Protein AF-A0A258ANL4-F1 (afdb_monomer)

Sequence (153 aa):
MKSSHIAWLRDRTHRTKEWLQSKLDEGFDLHHIDGNPENNDPSNIVLLEIYDHQMLHGVEMSQSSCEAVIASRASAALRRGLSEDRRMLGRRSYELRSHGHKWEDVAAMLRQEFPDRKTNASVAYSSAWAYAEDEGVSTEVLFPSKKALRIIR

Radius of gyration: 18.4 Å; Cα contacts (8 Å, |Δi|>4): 155; chains: 1; bounding box: 49×37×39 Å

pLDDT: mean 73.3, std 17.68, range [28.48, 94.25]

Structure (mmCIF, N/CA/C/O backbone):
data_AF-A0A258ANL4-F1
#
_entry.id   AF-A0A258ANL4-F1
#
loop_
_atom_site.group_PDB
_atom_site.id
_atom_site.type_symbol
_atom_site.label_atom_id
_atom_site.label_alt_id
_atom_site.label_comp_id
_atom_site.label_asym_id
_atom_site.label_entity_id
_atom_site.label_seq_id
_atom_site.pdbx_PDB_ins_code
_atom_site.Cartn_x
_atom_site.Cartn_y
_atom_site.Cartn_z
_atom_site.occupancy
_atom_site.B_iso_or_equiv
_atom_site.auth_seq_id
_atom_site.auth_comp_id
_atom_site.auth_asym_id
_atom_site.auth_atom_id
_atom_site.pdbx_PDB_model_num
ATOM 1 N N . MET A 1 1 ? -16.062 19.304 -6.998 1.00 74.38 1 MET A N 1
ATOM 2 C CA . MET A 1 1 ? -16.618 18.115 -6.311 1.00 74.38 1 MET A CA 1
ATOM 3 C C . MET A 1 1 ? -17.285 17.246 -7.367 1.00 74.38 1 MET A C 1
ATOM 5 O O . MET A 1 1 ? -18.033 17.811 -8.155 1.00 74.38 1 MET A O 1
ATOM 9 N N . LYS A 1 2 ? -16.951 15.951 -7.464 1.00 85.69 2 LYS A N 1
ATOM 10 C CA . LYS A 1 2 ? -17.408 15.069 -8.560 1.00 85.69 2 LYS A CA 1
ATOM 11 C C . LYS A 1 2 ? -18.821 14.515 -8.294 1.00 85.69 2 LYS A C 1
ATOM 13 O O . LYS A 1 2 ? -19.265 14.513 -7.146 1.00 85.69 2 LYS A O 1
ATOM 18 N N . SER A 1 3 ? -19.503 14.019 -9.329 1.00 88.00 3 SER A N 1
ATOM 19 C CA . SER A 1 3 ? -20.820 13.359 -9.221 1.00 88.00 3 SER A CA 1
ATOM 20 C C . SER A 1 3 ? -20.796 12.158 -8.267 1.00 88.00 3 SER A C 1
ATOM 22 O O . SER A 1 3 ? -21.662 12.047 -7.400 1.00 88.00 3 SER A O 1
ATOM 24 N N . SER A 1 4 ? -19.743 11.341 -8.328 1.00 85.25 4 SER A N 1
ATOM 25 C CA . SER A 1 4 ? -19.524 10.200 -7.430 1.00 85.25 4 SER A CA 1
ATOM 26 C C . SER A 1 4 ? -19.382 10.595 -5.956 1.00 85.25 4 SER A C 1
ATOM 28 O O . SER A 1 4 ? -19.823 9.866 -5.072 1.00 85.25 4 SER A O 1
ATOM 30 N N . HIS A 1 5 ? -18.846 11.785 -5.664 1.00 91.50 5 HIS A N 1
ATOM 31 C CA . HIS A 1 5 ? -18.721 12.285 -4.290 1.00 91.50 5 HIS A CA 1
ATOM 32 C C . HIS A 1 5 ? -20.100 12.619 -3.710 1.00 91.50 5 HIS A C 1
ATOM 34 O O . HIS A 1 5 ? -20.380 12.334 -2.548 1.00 91.50 5 HIS A O 1
ATOM 40 N N . ILE A 1 6 ? -20.972 13.215 -4.532 1.00 90.81 6 ILE A N 1
ATOM 41 C CA . ILE A 1 6 ? -22.354 13.536 -4.154 1.00 90.81 6 ILE A CA 1
ATOM 42 C C . ILE A 1 6 ? -23.136 12.240 -3.917 1.00 90.81 6 ILE A C 1
ATOM 44 O O . ILE A 1 6 ? -23.831 12.119 -2.910 1.00 90.81 6 ILE A O 1
ATOM 48 N N . ALA A 1 7 ? -22.987 11.262 -4.814 1.00 90.62 7 ALA A N 1
ATOM 49 C CA . ALA A 1 7 ? -23.621 9.956 -4.695 1.00 90.62 7 ALA A CA 1
ATOM 50 C C . ALA A 1 7 ? -23.193 9.216 -3.419 1.00 90.62 7 ALA A C 1
ATOM 52 O O . ALA A 1 7 ? -24.044 8.791 -2.641 1.00 90.62 7 ALA A O 1
ATOM 53 N N . TRP A 1 8 ? -21.889 9.147 -3.143 1.00 90.31 8 TRP A N 1
ATOM 54 C CA . TRP A 1 8 ? -21.358 8.476 -1.956 1.00 90.31 8 TRP A CA 1
ATOM 55 C C . TRP A 1 8 ? -21.867 9.078 -0.635 1.00 90.31 8 TRP A C 1
ATOM 57 O O . TRP A 1 8 ? -22.145 8.340 0.315 1.00 90.31 8 TRP A O 1
ATOM 67 N N . LEU A 1 9 ? -22.024 10.408 -0.583 1.00 92.19 9 LEU A N 1
ATOM 68 C CA . LEU A 1 9 ? -22.548 11.131 0.583 1.00 92.19 9 LEU A CA 1
ATOM 69 C C . LEU A 1 9 ? -24.060 10.953 0.782 1.00 92.19 9 LEU A C 1
ATOM 71 O O . LEU A 1 9 ? -24.534 11.078 1.910 1.00 92.19 9 LEU A O 1
ATOM 75 N N . ARG A 1 10 ? -24.821 10.643 -0.277 1.00 88.69 10 ARG A N 1
ATOM 76 C CA . ARG A 1 10 ? -26.293 10.582 -0.235 1.00 88.69 10 ARG A CA 1
ATOM 77 C C . ARG A 1 10 ? -26.825 9.571 0.782 1.00 88.69 10 ARG A C 1
ATOM 79 O O . ARG A 1 10 ? -27.862 9.816 1.385 1.00 88.69 10 ARG A O 1
ATOM 86 N N . ASP A 1 11 ? -26.100 8.474 0.980 1.00 82.94 11 ASP A N 1
ATOM 87 C CA . ASP A 1 11 ? -26.465 7.396 1.910 1.00 82.94 11 ASP A CA 1
ATOM 88 C C . ASP A 1 11 ? -25.658 7.438 3.226 1.00 82.94 11 ASP A C 1
ATOM 90 O O . ASP A 1 11 ? -25.710 6.538 4.060 1.00 82.94 11 ASP A O 1
ATOM 94 N N . ARG A 1 12 ? -24.868 8.502 3.434 1.00 81.38 12 ARG A N 1
ATOM 95 C CA . ARG A 1 12 ? -23.963 8.659 4.584 1.00 81.38 12 ARG A CA 1
ATOM 96 C C . ARG A 1 12 ? -24.205 9.996 5.272 1.00 81.38 12 ARG A C 1
ATOM 98 O O . ARG A 1 12 ? -23.309 10.824 5.383 1.00 81.38 12 ARG A O 1
ATOM 105 N N . THR A 1 13 ? -25.416 10.168 5.797 1.00 83.62 13 THR A N 1
ATOM 106 C CA . THR A 1 13 ? -25.907 11.410 6.432 1.00 83.62 13 THR A CA 1
ATOM 107 C C . THR A 1 13 ? -25.062 11.911 7.611 1.00 83.62 13 THR A C 1
ATOM 109 O O . THR A 1 13 ? -25.119 13.089 7.948 1.00 83.62 13 THR A O 1
ATOM 112 N N . HIS A 1 14 ? -24.245 11.047 8.221 1.00 84.25 14 HIS A N 1
ATOM 113 C CA . HIS A 1 14 ? -23.312 11.395 9.299 1.00 84.25 14 HIS A CA 1
ATOM 114 C C . HIS A 1 14 ? -21.946 11.911 8.803 1.00 84.25 14 HIS A C 1
ATOM 116 O O . HIS A 1 14 ? -21.082 12.241 9.615 1.00 84.25 14 HIS A O 1
ATOM 122 N N . ARG A 1 15 ? -21.707 11.943 7.488 1.00 88.69 15 ARG A N 1
ATOM 123 C CA . ARG A 1 15 ? -20.482 12.464 6.871 1.00 88.69 15 ARG A CA 1
ATOM 124 C C . ARG A 1 15 ? -20.824 13.727 6.092 1.00 88.69 15 ARG A C 1
ATOM 126 O O . ARG A 1 15 ? -21.749 13.730 5.287 1.00 88.69 15 ARG A O 1
ATOM 133 N N . THR A 1 16 ? -20.071 14.798 6.323 1.00 92.62 16 THR A N 1
ATOM 134 C CA . THR A 1 16 ? -20.244 16.052 5.581 1.00 92.62 16 THR A CA 1
ATOM 135 C C . THR A 1 16 ? -19.318 16.109 4.371 1.00 92.62 16 THR A C 1
ATOM 137 O O . THR A 1 16 ? -18.395 15.303 4.212 1.00 92.62 16 THR A O 1
ATOM 140 N N . LYS A 1 17 ? -19.546 17.105 3.517 1.00 92.19 17 LYS A N 1
ATOM 141 C CA . LYS A 1 17 ? -18.656 17.426 2.403 1.00 92.19 17 LYS A CA 1
ATOM 142 C C . LYS A 1 17 ? -17.241 17.755 2.885 1.00 92.19 17 LYS A C 1
ATOM 144 O O . LYS A 1 17 ? -16.277 17.306 2.276 1.00 92.19 17 LYS A O 1
ATOM 149 N N . GLU A 1 18 ? -17.125 18.510 3.972 1.00 92.75 18 GLU A N 1
ATOM 150 C CA . GLU A 1 18 ? -15.853 18.916 4.574 1.00 92.75 18 GLU A CA 1
ATOM 151 C C . GLU A 1 18 ? -15.097 17.695 5.103 1.00 92.75 18 GLU A C 1
ATOM 153 O O . GLU A 1 18 ? -13.892 17.579 4.896 1.00 92.75 18 GLU A O 1
ATOM 158 N N . TRP A 1 19 ? -15.812 16.740 5.708 1.00 92.50 19 TRP A N 1
ATOM 159 C CA . TRP A 1 19 ? -15.225 15.472 6.134 1.00 92.50 19 TRP A CA 1
ATOM 160 C C . TRP A 1 19 ? -14.688 14.662 4.950 1.00 92.50 19 TRP A C 1
ATOM 162 O O . TRP A 1 19 ? -13.572 14.152 5.007 1.00 92.50 19 TRP A O 1
ATOM 172 N N . LEU A 1 20 ? -15.464 14.545 3.866 1.00 88.38 20 LEU A N 1
ATOM 173 C CA . LEU A 1 20 ? -15.011 13.814 2.682 1.00 88.38 20 LEU A CA 1
ATOM 174 C C . LEU A 1 20 ? -13.792 14.500 2.062 1.00 88.38 20 LEU A C 1
ATOM 176 O O . LEU A 1 20 ? -12.839 13.817 1.710 1.00 88.38 20 LEU A O 1
ATOM 180 N N . GLN A 1 21 ? -13.795 15.833 1.980 1.00 88.00 21 GLN A N 1
ATOM 181 C CA . GLN A 1 21 ? -12.644 16.587 1.492 1.00 88.00 21 GLN A CA 1
ATOM 182 C C . GLN A 1 21 ? -11.397 16.323 2.345 1.00 88.00 21 GLN A C 1
ATOM 184 O O . GLN A 1 21 ? -10.350 16.047 1.774 1.00 88.00 21 GLN A O 1
ATOM 189 N N . SER A 1 22 ? -11.518 16.285 3.679 1.00 82.56 22 SER A N 1
ATOM 190 C CA . SER A 1 22 ? -10.378 15.954 4.547 1.00 82.56 22 SER A CA 1
ATOM 191 C C . SER A 1 22 ? -9.818 14.561 4.254 1.00 82.56 22 SER A C 1
ATOM 193 O O . SER A 1 22 ? -8.609 14.377 4.277 1.00 82.56 22 SER A O 1
ATOM 195 N N . LYS A 1 23 ? -10.670 13.575 3.940 1.00 85.00 23 LYS A N 1
ATOM 196 C CA . LYS A 1 23 ? -10.204 12.233 3.561 1.00 85.00 23 LYS A CA 1
ATOM 197 C C . LYS A 1 23 ? -9.508 12.204 2.216 1.00 85.00 23 LYS A C 1
ATOM 199 O O . LYS A 1 23 ? -8.488 11.538 2.091 1.00 85.00 23 LYS A O 1
ATOM 204 N N . LEU A 1 24 ? -10.008 12.952 1.241 1.00 79.38 24 LEU A N 1
ATOM 205 C CA . LEU A 1 24 ? -9.317 13.095 -0.037 1.00 79.38 24 LEU A CA 1
ATOM 206 C C . LEU A 1 24 ? -7.935 13.747 0.151 1.00 79.38 24 LEU A C 1
ATOM 208 O O . LEU A 1 24 ? -6.957 13.277 -0.423 1.00 79.38 24 LEU A O 1
ATOM 212 N N . ASP A 1 25 ? -7.837 14.760 1.016 1.00 77.19 25 ASP A N 1
ATOM 213 C CA . ASP A 1 25 ? -6.572 15.433 1.345 1.00 77.19 25 ASP A CA 1
ATOM 214 C C . ASP A 1 25 ? -5.607 14.517 2.132 1.00 77.19 25 ASP A C 1
ATOM 216 O O . ASP A 1 25 ? -4.391 14.613 1.978 1.00 77.19 25 ASP A O 1
ATOM 220 N N . GLU A 1 26 ? -6.138 13.582 2.931 1.00 69.38 26 GLU A N 1
ATOM 221 C CA . GLU A 1 26 ? -5.389 12.504 3.601 1.00 69.38 26 GLU A CA 1
ATOM 222 C C . GLU A 1 26 ? -4.939 11.384 2.638 1.00 69.38 26 GLU A C 1
ATOM 224 O O . GLU A 1 26 ? -4.300 10.425 3.070 1.00 69.38 26 GLU A O 1
ATOM 229 N N . GLY A 1 27 ? -5.248 11.492 1.341 1.00 71.00 27 GLY A N 1
ATOM 230 C CA . GLY A 1 27 ? -4.837 10.525 0.327 1.00 71.00 27 GLY A CA 1
ATOM 231 C C . GLY A 1 27 ? -5.820 9.378 0.120 1.00 71.00 27 GLY A C 1
ATOM 232 O O . GLY A 1 27 ? -5.402 8.311 -0.314 1.00 71.00 27 GLY A O 1
ATOM 233 N N . PHE A 1 28 ? -7.108 9.567 0.410 1.00 80.25 28 PHE A N 1
ATOM 234 C CA . PHE A 1 28 ? -8.168 8.647 -0.009 1.00 80.25 28 PHE A CA 1
ATOM 235 C C . PHE A 1 28 ? -8.757 9.060 -1.364 1.00 80.25 28 PHE A C 1
ATOM 237 O O . PHE A 1 28 ? -8.663 10.212 -1.777 1.00 80.25 28 PHE A O 1
ATOM 244 N N . ASP A 1 29 ? -9.404 8.127 -2.053 1.00 83.00 29 ASP A N 1
ATOM 245 C CA . ASP A 1 29 ? -10.175 8.381 -3.266 1.00 83.00 29 ASP A CA 1
ATOM 246 C C . ASP A 1 29 ? -11.423 7.485 -3.309 1.00 83.00 29 ASP A C 1
ATOM 248 O O . ASP A 1 29 ? -11.533 6.492 -2.582 1.00 83.00 29 ASP A O 1
ATOM 252 N N . LEU A 1 30 ? -12.400 7.870 -4.128 1.00 85.81 30 LEU A N 1
ATOM 253 C CA . LEU A 1 30 ? -13.633 7.110 -4.313 1.00 85.81 30 LEU A CA 1
ATOM 254 C C . LEU A 1 30 ? -13.526 6.207 -5.539 1.00 85.81 30 LEU A C 1
ATOM 256 O O . LEU A 1 30 ? -13.261 6.685 -6.639 1.00 85.81 30 LEU A O 1
ATOM 260 N N . HIS A 1 31 ? -13.814 4.926 -5.336 1.00 82.69 31 HIS A N 1
ATOM 261 C CA . HIS A 1 31 ? -13.754 3.886 -6.350 1.00 82.69 31 HIS A CA 1
ATOM 262 C C . HIS A 1 31 ? -15.142 3.329 -6.655 1.00 82.69 31 HIS A C 1
ATOM 264 O O . HIS A 1 31 ? -15.893 2.997 -5.733 1.00 82.69 31 HIS A O 1
ATOM 270 N N . HIS A 1 32 ? -15.454 3.179 -7.940 1.00 84.44 32 HIS A N 1
ATOM 271 C CA . HIS A 1 32 ? -16.623 2.442 -8.414 1.00 84.44 32 HIS A CA 1
ATOM 272 C C . HIS A 1 32 ? -16.291 0.953 -8.491 1.00 84.44 32 HIS A C 1
ATOM 274 O O . HIS A 1 32 ? -15.431 0.565 -9.277 1.00 84.44 32 HIS A O 1
ATOM 280 N N . ILE A 1 33 ? -16.969 0.129 -7.688 1.00 77.12 33 ILE A N 1
ATOM 281 C CA . ILE A 1 33 ? -16.681 -1.310 -7.545 1.00 77.12 33 ILE A CA 1
ATOM 282 C C . ILE A 1 33 ? -16.814 -2.043 -8.887 1.00 77.12 33 ILE A C 1
ATOM 284 O O . ILE A 1 33 ? -16.033 -2.944 -9.183 1.00 77.12 33 ILE A O 1
ATOM 288 N N . ASP A 1 34 ? -17.799 -1.666 -9.701 1.00 77.12 34 ASP A N 1
ATOM 289 C CA . ASP A 1 34 ? -18.047 -2.246 -11.025 1.00 77.12 3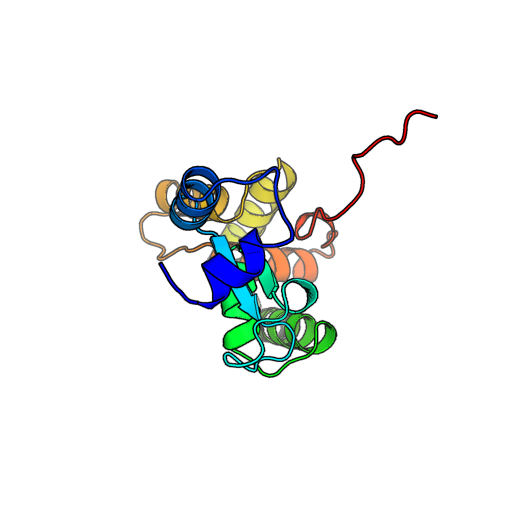4 ASP A CA 1
ATOM 290 C C . ASP A 1 34 ? -17.162 -1.666 -12.143 1.00 77.12 34 ASP A C 1
ATOM 292 O O . ASP A 1 34 ? -17.292 -2.066 -13.300 1.00 77.12 34 ASP A O 1
ATO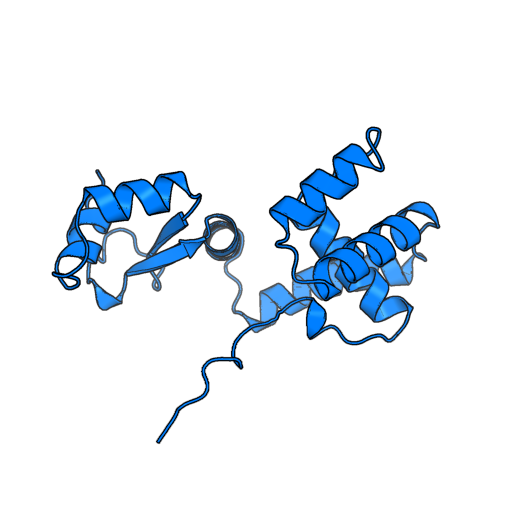M 296 N N . GLY A 1 35 ? -16.288 -0.707 -11.823 1.00 75.75 35 GLY A N 1
ATOM 297 C CA . GLY A 1 35 ? -15.447 -0.008 -12.792 1.00 75.75 35 GLY A CA 1
ATOM 298 C C . GLY A 1 35 ? -16.205 0.920 -13.748 1.00 75.75 35 GLY A C 1
ATOM 299 O O . GLY A 1 35 ? -15.576 1.524 -14.617 1.00 75.75 35 GLY A O 1
ATOM 300 N N . ASN A 1 36 ? -17.527 1.072 -13.603 1.00 80.31 36 ASN A N 1
ATOM 301 C CA . ASN A 1 36 ? -18.342 1.940 -14.441 1.00 80.31 36 ASN A CA 1
ATOM 302 C C . ASN A 1 36 ? -18.539 3.312 -13.764 1.00 80.31 36 ASN A C 1
ATOM 304 O O . ASN A 1 36 ? -19.352 3.432 -12.842 1.00 80.31 36 ASN A O 1
ATOM 308 N N . PRO A 1 37 ? -17.875 4.382 -14.241 1.00 81.12 37 PRO A N 1
ATOM 309 C CA . PRO A 1 37 ? -17.956 5.702 -13.613 1.00 81.12 37 PRO A CA 1
ATOM 310 C C . PRO A 1 37 ? -19.355 6.341 -13.691 1.00 81.12 37 PRO A C 1
ATOM 312 O O . PRO A 1 37 ? -19.658 7.260 -12.924 1.00 81.12 37 PRO A O 1
ATOM 315 N N . GLU A 1 38 ? -20.225 5.853 -14.581 1.00 87.69 38 GLU A N 1
ATOM 316 C CA . GLU A 1 38 ? -21.603 6.334 -14.720 1.00 87.69 38 GLU A CA 1
ATOM 317 C C . GLU A 1 38 ? -22.553 5.707 -13.681 1.00 87.69 38 GLU A C 1
ATOM 319 O O . GLU A 1 38 ? -23.590 6.297 -13.354 1.00 87.69 38 GLU A O 1
ATOM 324 N N . ASN A 1 39 ? -22.203 4.547 -13.103 1.00 87.38 39 ASN A N 1
ATOM 325 C CA . ASN A 1 39 ? -23.027 3.867 -12.103 1.00 87.38 39 ASN A CA 1
ATOM 326 C C . ASN A 1 39 ? -22.849 4.483 -10.705 1.00 87.38 39 ASN A C 1
ATOM 328 O O . ASN A 1 39 ? -22.073 4.017 -9.872 1.00 87.38 39 ASN A O 1
ATOM 332 N N . ASN A 1 40 ? -23.616 5.538 -10.440 1.00 91.94 40 ASN A N 1
ATOM 333 C CA . ASN A 1 40 ? -23.553 6.320 -9.206 1.00 91.94 40 ASN A CA 1
ATOM 334 C C . ASN A 1 40 ? -24.451 5.793 -8.068 1.00 91.94 40 ASN A C 1
ATOM 336 O O . ASN A 1 40 ? -24.942 6.578 -7.253 1.00 91.94 40 ASN A O 1
ATOM 340 N N . ASP A 1 41 ? -24.688 4.484 -7.992 1.00 87.06 41 ASP A N 1
ATOM 341 C CA . ASP A 1 41 ? -25.312 3.897 -6.806 1.00 87.06 41 ASP A CA 1
ATOM 342 C C . ASP A 1 41 ? -24.370 4.054 -5.585 1.00 87.06 41 ASP A C 1
ATOM 344 O O . ASP A 1 41 ? -23.205 3.662 -5.666 1.00 87.06 41 ASP A O 1
ATOM 348 N N . PRO A 1 42 ? -24.816 4.612 -4.439 1.00 85.38 42 PRO A N 1
ATOM 349 C CA . PRO A 1 42 ? -23.959 4.805 -3.263 1.00 85.38 42 PRO A CA 1
ATOM 350 C C . PRO A 1 42 ? -23.336 3.516 -2.702 1.00 85.38 42 PRO A C 1
ATOM 352 O O . PRO A 1 42 ? -22.314 3.593 -2.010 1.00 85.38 42 PRO A O 1
ATOM 355 N N . SER A 1 43 ? -23.952 2.359 -2.969 1.00 79.88 43 SER A N 1
ATOM 356 C CA . SER A 1 43 ? -23.445 1.029 -2.610 1.00 79.88 43 SER A CA 1
ATOM 357 C C . SER A 1 43 ? -22.378 0.512 -3.584 1.00 79.88 43 SER A C 1
ATOM 359 O O . SER A 1 43 ? -21.542 -0.297 -3.189 1.00 79.88 43 SER A O 1
ATOM 361 N N . ASN A 1 44 ? -22.350 1.035 -4.815 1.00 80.62 44 ASN A N 1
ATOM 362 C CA . ASN A 1 44 ? -21.332 0.761 -5.831 1.00 80.62 44 ASN A CA 1
ATOM 363 C C . ASN A 1 44 ? -20.079 1.642 -5.667 1.00 80.62 44 ASN A C 1
ATOM 365 O O . ASN A 1 44 ? -19.130 1.511 -6.431 1.00 80.62 44 ASN A O 1
ATOM 369 N N . ILE A 1 45 ? -20.055 2.549 -4.684 1.00 88.00 45 ILE A N 1
ATOM 370 C CA . ILE A 1 45 ? -18.941 3.476 -4.468 1.00 88.00 45 ILE A CA 1
ATOM 371 C C . ILE A 1 45 ? -18.332 3.250 -3.083 1.00 88.00 45 ILE A C 1
ATOM 373 O O . ILE A 1 45 ? -19.011 3.331 -2.053 1.00 88.00 45 ILE A O 1
ATOM 377 N N . VAL A 1 46 ? -17.020 3.036 -3.042 1.00 84.25 46 VAL A N 1
ATOM 378 C CA . VAL A 1 46 ? -16.250 2.841 -1.807 1.00 84.25 46 VAL A CA 1
ATOM 379 C C . VAL A 1 46 ? -15.144 3.878 -1.683 1.00 84.25 46 VAL A C 1
ATOM 381 O O . VAL A 1 46 ? -14.561 4.297 -2.674 1.00 84.25 46 VAL A O 1
ATOM 384 N N . LEU A 1 47 ? -14.871 4.304 -0.450 1.00 83.31 47 LEU A N 1
ATOM 385 C CA . LEU A 1 47 ? -13.734 5.165 -0.140 1.00 83.31 47 LEU A CA 1
ATOM 386 C C . LEU A 1 47 ? -12.543 4.272 0.194 1.00 83.31 47 LEU A C 1
ATOM 388 O O . LEU A 1 47 ? -12.642 3.445 1.101 1.00 83.31 47 LEU A O 1
ATOM 392 N N . LEU A 1 48 ? -11.447 4.447 -0.528 1.00 78.31 48 LEU A N 1
ATOM 393 C CA . LEU A 1 48 ? -10.225 3.661 -0.397 1.00 78.31 48 LEU A CA 1
ATOM 394 C C . LEU A 1 48 ? -9.027 4.590 -0.286 1.00 78.31 48 LEU A C 1
ATOM 396 O O . LEU A 1 48 ? -9.104 5.743 -0.696 1.00 78.31 48 LEU A O 1
ATOM 400 N N . GLU A 1 49 ? -7.916 4.107 0.255 1.00 76.06 49 GLU A N 1
ATOM 401 C CA . GLU A 1 49 ? -6.658 4.842 0.140 1.00 76.06 49 GLU A CA 1
ATOM 402 C C . GLU A 1 49 ? -6.254 4.905 -1.341 1.00 76.06 49 GLU A C 1
ATOM 404 O O . GLU A 1 49 ? -6.508 3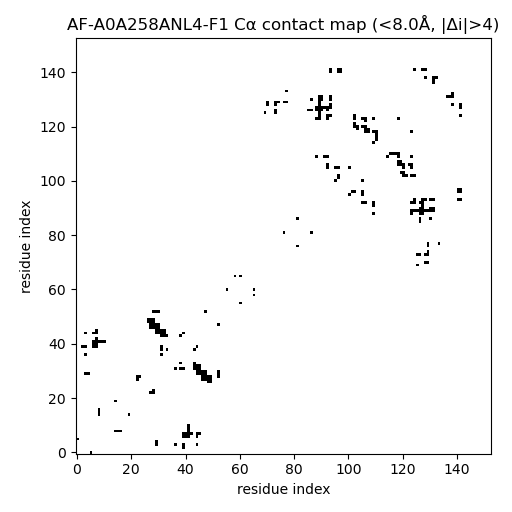.975 -2.105 1.00 76.06 49 GLU A O 1
ATOM 409 N N . ILE A 1 50 ? -5.634 6.001 -1.784 1.00 65.62 50 ILE A N 1
ATOM 410 C CA . ILE A 1 50 ? -5.272 6.217 -3.193 1.00 65.62 50 ILE A CA 1
ATOM 411 C C . ILE A 1 50 ? -4.345 5.112 -3.711 1.00 65.62 50 ILE A C 1
ATOM 413 O O . ILE A 1 50 ? -4.356 4.797 -4.898 1.00 65.62 50 ILE A O 1
ATOM 417 N N . TYR A 1 51 ? -3.577 4.493 -2.814 1.00 58.69 51 TYR A N 1
ATOM 418 C CA . TYR A 1 51 ? -2.757 3.329 -3.110 1.00 58.69 51 TYR A CA 1
ATOM 419 C C . TYR A 1 51 ? -3.615 2.103 -3.451 1.00 58.69 51 TYR A C 1
ATOM 421 O O . TYR A 1 51 ? -3.447 1.528 -4.525 1.00 58.69 51 TYR A O 1
ATOM 429 N N . ASP A 1 52 ? -4.594 1.764 -2.607 1.00 60.16 52 ASP A N 1
ATOM 430 C CA . ASP A 1 52 ? -5.561 0.691 -2.871 1.00 60.16 52 ASP A CA 1
ATOM 431 C C . ASP A 1 52 ? -6.388 0.989 -4.133 1.00 60.16 52 ASP A C 1
ATOM 433 O O . ASP A 1 52 ? -6.636 0.109 -4.957 1.00 60.16 52 ASP A O 1
ATOM 437 N N . HIS A 1 53 ? -6.750 2.257 -4.339 1.00 66.19 53 HIS A N 1
ATOM 438 C CA . HIS A 1 53 ? -7.466 2.727 -5.521 1.00 66.19 53 HIS A CA 1
ATOM 439 C C . HIS A 1 53 ? -6.654 2.540 -6.814 1.00 66.19 53 HIS A C 1
ATOM 441 O O . HIS A 1 53 ? -7.172 2.059 -7.823 1.00 66.19 53 HIS A O 1
ATOM 447 N N . GLN A 1 54 ? -5.361 2.875 -6.793 1.00 58.09 54 GLN A N 1
ATOM 448 C CA . GLN A 1 54 ? -4.456 2.670 -7.926 1.00 58.09 54 GLN A CA 1
ATOM 449 C C . GLN A 1 54 ? -4.153 1.189 -8.170 1.00 58.09 54 GLN A C 1
ATOM 451 O O . GLN A 1 54 ? -3.973 0.794 -9.322 1.00 58.09 54 GLN A O 1
ATOM 456 N N . MET A 1 55 ? -4.145 0.356 -7.125 1.00 53.00 55 MET A N 1
ATOM 457 C CA . MET A 1 55 ? -4.061 -1.099 -7.279 1.00 53.00 55 MET A CA 1
ATOM 458 C C . MET A 1 55 ? -5.290 -1.677 -7.994 1.00 53.00 55 MET A C 1
ATOM 460 O O . MET A 1 55 ? -5.135 -2.625 -8.759 1.00 53.00 55 MET A O 1
ATOM 464 N N . LEU A 1 56 ? -6.473 -1.082 -7.810 1.00 52.62 56 LEU A N 1
ATOM 465 C CA . LEU A 1 56 ? -7.706 -1.489 -8.494 1.00 52.62 56 LEU A CA 1
ATOM 466 C C . LEU A 1 56 ? -7.792 -0.995 -9.948 1.00 52.62 56 LEU A C 1
ATOM 468 O O . LEU A 1 56 ? -8.324 -1.704 -10.795 1.00 52.62 56 LEU A O 1
ATOM 472 N N . HIS A 1 57 ? -7.253 0.189 -10.268 1.00 52.72 57 HIS A N 1
ATOM 473 C CA . HIS A 1 57 ? -7.281 0.734 -11.637 1.00 52.72 57 HIS A CA 1
ATOM 474 C C . HIS A 1 57 ? -6.077 0.353 -12.512 1.00 52.72 57 HIS A C 1
ATOM 476 O O . HIS A 1 57 ? -6.162 0.429 -13.736 1.00 52.72 57 HIS A O 1
ATOM 482 N N . GLY A 1 58 ? -4.950 -0.048 -11.920 1.00 43.19 58 GLY A N 1
ATOM 483 C CA . GLY A 1 58 ? -3.734 -0.405 -12.656 1.00 43.19 58 GLY A CA 1
ATOM 484 C C . GLY A 1 58 ? -3.739 -1.812 -13.255 1.00 43.19 58 GLY A C 1
ATOM 485 O O . GLY A 1 58 ? -2.855 -2.129 -14.052 1.00 43.19 58 GLY A O 1
ATOM 486 N N . VAL A 1 59 ? -4.693 -2.665 -12.871 1.00 40.53 59 VAL A N 1
ATOM 487 C CA . VAL A 1 59 ? -4.766 -4.050 -13.330 1.00 40.53 59 VAL A CA 1
ATOM 488 C C . VAL A 1 59 ? -6.220 -4.535 -13.271 1.00 40.53 59 VAL A C 1
ATOM 490 O O . VAL A 1 59 ? -6.798 -4.591 -12.191 1.00 40.53 59 VAL A O 1
ATOM 493 N N . GLU A 1 60 ? -6.802 -4.947 -14.401 1.00 41.94 60 GLU A N 1
ATOM 494 C CA . GLU A 1 60 ? -7.931 -5.894 -14.420 1.00 41.94 60 GLU A CA 1
ATOM 495 C C . GLU A 1 60 ? -7.460 -7.213 -13.783 1.00 41.94 60 GLU A C 1
ATOM 497 O O . GLU A 1 60 ? -7.108 -8.170 -14.467 1.00 41.94 60 GLU A O 1
ATOM 502 N N . MET A 1 61 ? -7.343 -7.274 -12.462 1.00 42.56 61 MET A N 1
ATOM 503 C CA . MET A 1 61 ? -6.904 -8.482 -11.778 1.00 42.56 61 MET A CA 1
ATOM 504 C C . MET A 1 61 ? -7.635 -8.616 -10.453 1.00 42.56 61 MET A C 1
ATOM 506 O O . MET A 1 61 ? -7.507 -7.793 -9.553 1.00 42.56 61 MET A O 1
ATOM 510 N N . SER A 1 62 ? -8.393 -9.707 -10.348 1.00 45.25 62 SER A N 1
ATOM 511 C CA . SER A 1 62 ? -8.990 -10.190 -9.103 1.00 45.25 62 SER A CA 1
ATOM 512 C C . SER A 1 62 ? -7.979 -10.206 -7.943 1.00 45.25 62 SER A C 1
ATOM 514 O O . SER A 1 62 ? -6.769 -10.290 -8.147 1.00 45.25 62 SER A O 1
ATOM 516 N N . GLN A 1 63 ? -8.463 -10.168 -6.703 1.00 41.12 63 GLN A N 1
ATOM 517 C CA . GLN A 1 63 ? -7.637 -10.121 -5.488 1.00 41.12 63 GLN A CA 1
ATOM 518 C C . GLN A 1 63 ? -6.512 -11.186 -5.453 1.00 41.12 63 GLN A C 1
ATOM 520 O O . GLN A 1 63 ? -5.377 -10.875 -5.098 1.00 41.12 63 GLN A O 1
ATOM 525 N N . SER A 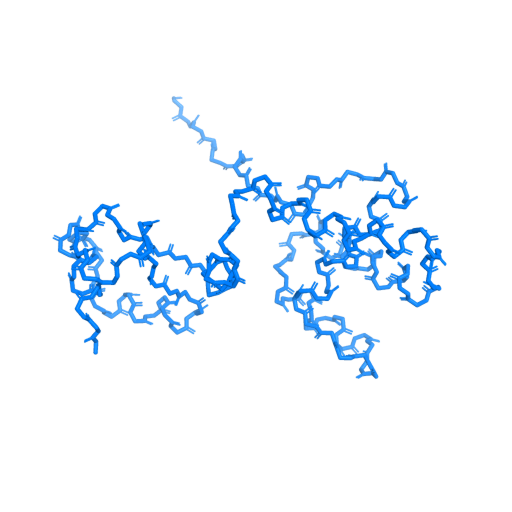1 64 ? -6.784 -12.406 -5.934 1.00 40.91 64 SER A N 1
ATOM 526 C CA . SER A 1 64 ? -5.808 -13.507 -6.054 1.00 40.91 64 SER A CA 1
ATOM 527 C C . SER A 1 64 ? -4.721 -13.269 -7.109 1.00 40.91 64 SER A C 1
ATOM 529 O O . SER A 1 64 ? -3.617 -13.803 -7.037 1.00 40.91 64 SER A O 1
ATOM 531 N N . SER A 1 65 ? -5.023 -12.449 -8.107 1.00 38.81 65 SER A N 1
ATOM 532 C CA . SER A 1 65 ? -4.155 -12.136 -9.233 1.00 38.81 65 SER A CA 1
ATOM 533 C C . SER A 1 65 ? -3.131 -11.047 -8.881 1.00 38.81 65 SER A C 1
ATOM 535 O O . SER A 1 65 ? -1.987 -11.115 -9.326 1.00 38.81 65 SER A O 1
ATOM 537 N N . CYS A 1 66 ? -3.486 -10.097 -8.010 1.00 40.38 66 CYS A N 1
ATOM 538 C CA . CYS A 1 66 ? -2.568 -9.059 -7.532 1.00 40.38 66 CYS A CA 1
ATOM 539 C C . CYS A 1 66 ? -1.498 -9.625 -6.578 1.00 40.38 66 CYS A C 1
ATOM 541 O O . CYS A 1 66 ? -0.304 -9.363 -6.758 1.00 40.38 66 CYS A O 1
ATOM 543 N N . GLU A 1 67 ? -1.910 -10.485 -5.635 1.00 43.66 67 GLU A N 1
ATOM 544 C CA . GLU A 1 67 ? -0.987 -11.279 -4.812 1.00 43.66 67 GLU A CA 1
ATOM 545 C C . GLU A 1 67 ? -0.056 -12.111 -5.694 1.00 43.66 67 GLU A C 1
ATOM 547 O O . GLU A 1 67 ? 1.156 -12.058 -5.513 1.00 43.66 67 GLU A O 1
ATOM 552 N N . ALA A 1 68 ? -0.585 -12.783 -6.723 1.00 45.03 68 ALA A N 1
ATOM 553 C CA . ALA A 1 68 ? 0.226 -13.562 -7.651 1.00 45.03 68 ALA A CA 1
ATOM 554 C C . ALA A 1 68 ? 1.229 -12.714 -8.455 1.00 45.03 68 ALA A C 1
ATOM 556 O O . ALA A 1 68 ? 2.333 -13.187 -8.707 1.00 45.03 68 ALA A O 1
ATOM 557 N N . VAL A 1 69 ? 0.917 -11.473 -8.850 1.00 47.81 69 VAL A N 1
ATOM 558 C CA . VAL A 1 69 ? 1.864 -10.604 -9.585 1.00 47.81 69 VAL A CA 1
ATOM 559 C C . VAL A 1 69 ? 2.955 -10.050 -8.674 1.00 47.81 69 VAL A C 1
ATOM 561 O O . VAL A 1 69 ? 4.127 -10.023 -9.062 1.00 47.81 69 VAL A O 1
ATOM 564 N N . ILE A 1 70 ? 2.596 -9.616 -7.467 1.00 50.59 70 ILE A N 1
ATOM 565 C CA . ILE A 1 70 ? 3.554 -9.119 -6.474 1.00 50.59 70 ILE A CA 1
ATOM 566 C C . ILE A 1 70 ? 4.449 -10.265 -5.998 1.00 50.59 70 ILE A C 1
ATOM 568 O O . ILE A 1 70 ? 5.673 -10.119 -6.029 1.00 50.59 70 ILE A O 1
ATOM 572 N N . ALA A 1 71 ? 3.861 -11.419 -5.671 1.00 49.50 71 ALA A N 1
ATOM 573 C CA . ALA A 1 71 ? 4.589 -12.644 -5.377 1.00 49.50 71 ALA A CA 1
ATOM 574 C C . ALA A 1 71 ? 5.451 -13.047 -6.576 1.00 49.50 71 ALA A C 1
ATOM 576 O O . ALA A 1 71 ? 6.634 -13.266 -6.406 1.00 49.50 71 ALA A O 1
ATOM 577 N N . SER A 1 72 ? 4.951 -13.012 -7.815 1.00 48.59 72 SER A N 1
ATOM 578 C CA . SER A 1 72 ? 5.747 -13.327 -9.014 1.00 48.59 72 SER A CA 1
ATOM 579 C C . SER A 1 72 ? 6.948 -12.387 -9.194 1.00 48.59 72 SER A C 1
ATOM 581 O O . SER A 1 72 ? 8.040 -12.846 -9.539 1.00 48.59 72 SER A O 1
ATOM 583 N N . ARG A 1 73 ? 6.805 -11.088 -8.891 1.00 49.38 73 ARG A N 1
ATOM 584 C CA . ARG A 1 7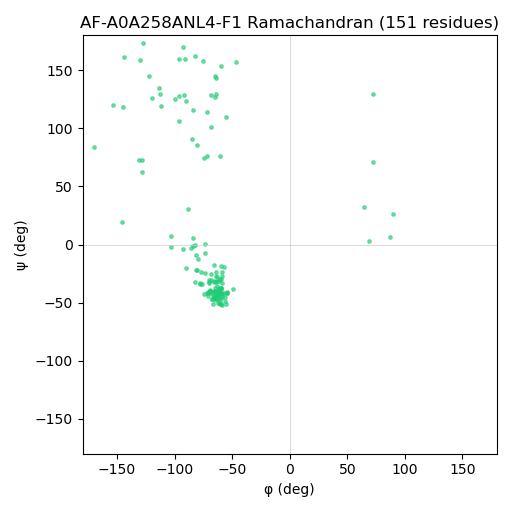3 ? 7.915 -10.116 -8.881 1.00 49.38 73 ARG A CA 1
ATOM 585 C C . ARG A 1 73 ? 8.911 -10.365 -7.744 1.00 49.38 73 ARG A C 1
ATOM 587 O O . ARG A 1 73 ? 10.116 -10.254 -7.978 1.00 49.38 73 ARG A O 1
ATOM 594 N N . ALA A 1 74 ? 8.438 -10.726 -6.554 1.00 51.25 74 ALA A N 1
ATOM 595 C CA . ALA A 1 74 ? 9.278 -11.113 -5.421 1.00 51.25 74 ALA A CA 1
ATOM 596 C C . ALA A 1 74 ? 10.010 -12.444 -5.689 1.00 51.25 74 ALA A C 1
ATOM 598 O O . ALA A 1 74 ? 11.231 -12.512 -5.582 1.00 51.25 74 ALA A O 1
ATOM 599 N N . SER A 1 75 ? 9.305 -13.463 -6.181 1.00 49.22 75 SER A N 1
ATOM 600 C CA . SER A 1 75 ? 9.830 -14.762 -6.609 1.00 49.22 75 SER A CA 1
ATOM 601 C C . SER A 1 75 ? 10.789 -14.647 -7.798 1.00 49.22 75 SER A C 1
ATOM 603 O O . SER A 1 75 ? 11.716 -15.441 -7.931 1.00 49.22 75 SER A O 1
ATOM 605 N N . ALA A 1 76 ? 10.606 -13.678 -8.701 1.00 49.66 76 ALA A N 1
ATOM 606 C CA . ALA A 1 76 ? 11.572 -13.388 -9.764 1.00 49.66 76 ALA A CA 1
ATOM 607 C C . ALA A 1 76 ? 12.865 -12.754 -9.222 1.00 49.66 76 ALA A C 1
ATOM 609 O O . ALA A 1 76 ? 13.938 -13.010 -9.768 1.00 49.66 76 ALA A O 1
ATOM 610 N N . ALA A 1 77 ? 12.780 -11.961 -8.148 1.00 49.34 77 ALA A N 1
ATOM 611 C CA . ALA A 1 77 ? 13.950 -11.445 -7.441 1.00 49.34 77 ALA A CA 1
ATOM 612 C C . ALA A 1 77 ? 14.683 -12.558 -6.667 1.00 49.34 77 ALA A C 1
ATOM 614 O O . ALA A 1 77 ? 15.902 -12.651 -6.758 1.00 49.34 77 ALA A O 1
ATOM 615 N N . LEU A 1 78 ? 13.940 -13.454 -6.012 1.00 50.62 78 LEU A N 1
ATOM 616 C CA . LEU A 1 78 ? 14.449 -14.666 -5.355 1.00 50.62 78 LEU A CA 1
ATOM 617 C C . LEU A 1 78 ? 15.168 -15.617 -6.318 1.00 50.62 78 LEU A C 1
ATOM 619 O O . LEU A 1 78 ? 16.283 -16.048 -6.045 1.00 50.62 78 LEU A O 1
ATOM 623 N N . ARG A 1 79 ? 14.586 -15.878 -7.498 1.00 50.06 79 ARG A N 1
ATOM 624 C CA . ARG A 1 79 ? 15.188 -16.733 -8.543 1.00 50.06 79 ARG A CA 1
ATOM 625 C C . ARG A 1 79 ? 16.542 -16.234 -9.059 1.00 50.06 79 ARG A C 1
ATOM 627 O O . ARG A 1 79 ? 17.270 -17.007 -9.673 1.00 50.06 79 ARG A O 1
ATOM 634 N N . ARG A 1 80 ? 16.874 -14.958 -8.844 1.00 54.94 80 ARG A N 1
ATOM 635 C CA . ARG A 1 80 ? 18.162 -14.351 -9.222 1.00 54.94 80 ARG A CA 1
ATOM 636 C C . ARG A 1 80 ? 19.111 -14.164 -8.032 1.00 54.94 80 ARG A C 1
ATOM 638 O O . ARG A 1 80 ? 20.229 -13.708 -8.246 1.00 54.94 80 ARG A O 1
ATOM 645 N N . GLY A 1 81 ? 18.677 -14.517 -6.820 1.00 50.88 81 GLY A N 1
ATOM 646 C CA . GLY A 1 81 ? 19.307 -14.100 -5.573 1.00 50.88 81 GLY A CA 1
ATOM 647 C C . GLY A 1 81 ? 19.034 -12.620 -5.294 1.00 50.88 81 GLY A C 1
ATOM 648 O O . GLY A 1 81 ? 19.224 -11.755 -6.153 1.00 50.88 81 GLY A O 1
ATOM 649 N N . LEU A 1 82 ? 18.573 -12.304 -4.084 1.00 62.47 82 LEU A N 1
ATOM 650 C CA . LEU A 1 82 ? 18.498 -10.914 -3.647 1.00 62.47 82 LEU A CA 1
ATOM 651 C C . LEU A 1 82 ? 19.927 -10.388 -3.470 1.00 62.47 82 LEU A C 1
ATOM 653 O O . LEU A 1 82 ? 20.734 -11.006 -2.778 1.00 62.47 82 LEU A O 1
ATOM 657 N N . SER A 1 83 ? 20.243 -9.240 -4.076 1.00 75.50 83 SER A N 1
ATOM 658 C CA . SER A 1 83 ? 21.476 -8.533 -3.728 1.00 75.50 83 SER A CA 1
ATOM 659 C C . SER A 1 83 ? 21.461 -8.179 -2.240 1.00 75.50 83 SER A C 1
ATOM 661 O O . SER A 1 83 ? 20.393 -7.996 -1.649 1.00 75.50 83 SER A O 1
ATOM 663 N N . GLU A 1 84 ? 22.640 -8.048 -1.637 1.00 77.56 84 GLU A N 1
ATOM 664 C CA . GLU A 1 84 ? 22.781 -7.704 -0.218 1.00 77.56 84 GLU A CA 1
ATOM 665 C C . GLU A 1 84 ? 22.029 -6.410 0.136 1.00 77.56 84 GLU A C 1
ATOM 667 O O . GLU A 1 84 ? 21.256 -6.373 1.092 1.00 77.56 84 GLU A O 1
ATOM 672 N N . ASP A 1 85 ? 22.110 -5.407 -0.740 1.00 77.12 85 ASP A N 1
ATOM 673 C CA . ASP A 1 85 ? 21.325 -4.170 -0.660 1.00 77.12 85 ASP A CA 1
ATOM 674 C C . ASP A 1 85 ? 19.812 -4.409 -0.571 1.00 77.12 85 ASP A C 1
ATOM 676 O O . ASP A 1 85 ? 19.088 -3.735 0.162 1.00 77.12 85 ASP A O 1
ATOM 680 N N . ARG A 1 86 ? 19.306 -5.366 -1.352 1.00 75.81 86 ARG A N 1
ATOM 681 C CA . ARG A 1 86 ? 17.875 -5.654 -1.431 1.00 75.81 86 ARG A CA 1
ATOM 682 C C . ARG A 1 86 ? 17.404 -6.463 -0.228 1.00 75.81 86 ARG A C 1
ATOM 684 O O . ARG A 1 86 ? 16.286 -6.242 0.231 1.00 75.81 86 ARG A O 1
ATOM 691 N N . ARG A 1 87 ? 18.260 -7.336 0.316 1.00 82.38 87 ARG A N 1
ATOM 692 C CA . ARG A 1 87 ? 18.021 -8.017 1.598 1.00 82.38 87 ARG A CA 1
ATOM 693 C C . ARG A 1 87 ? 17.978 -7.028 2.755 1.00 82.38 87 ARG A C 1
ATOM 695 O O . ARG A 1 87 ? 17.063 -7.105 3.566 1.00 82.38 87 ARG A O 1
ATOM 702 N N . MET A 1 88 ? 18.908 -6.074 2.798 1.00 88.12 88 MET A N 1
ATOM 703 C CA . MET A 1 88 ? 18.937 -5.013 3.809 1.00 88.12 88 MET A CA 1
ATOM 704 C C . MET A 1 88 ? 17.650 -4.179 3.775 1.00 88.12 88 MET A C 1
ATOM 706 O O . MET A 1 88 ? 16.975 -4.045 4.795 1.00 88.12 88 MET A O 1
ATOM 710 N N . LEU A 1 89 ? 17.267 -3.680 2.594 1.00 87.69 89 LEU A N 1
ATOM 711 C CA . LEU A 1 89 ? 16.028 -2.916 2.426 1.00 87.69 89 LEU A CA 1
ATOM 712 C C . LEU A 1 89 ? 14.793 -3.740 2.792 1.00 87.69 89 LEU A C 1
ATOM 714 O O . LEU A 1 89 ? 13.885 -3.222 3.441 1.00 87.69 89 LEU A O 1
ATOM 718 N N . GLY A 1 90 ? 14.750 -5.013 2.398 1.00 90.00 90 GLY A N 1
ATOM 719 C CA . GLY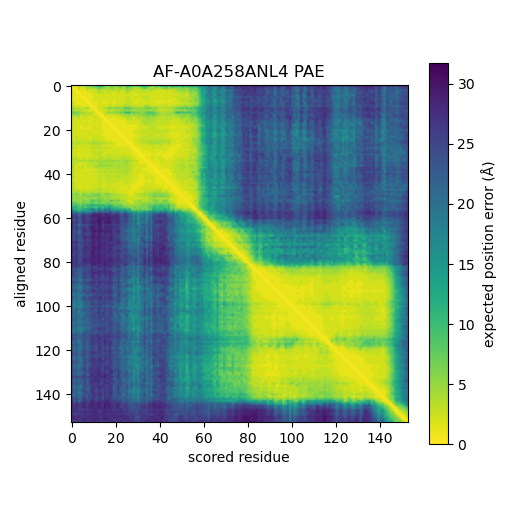 A 1 90 ? 13.637 -5.902 2.706 1.00 90.00 90 GLY A CA 1
ATOM 720 C C . GLY A 1 90 ? 13.495 -6.182 4.197 1.00 90.00 90 GLY A C 1
ATOM 721 O O . GLY A 1 90 ? 12.415 -5.975 4.747 1.00 90.00 90 GLY A O 1
ATOM 722 N N . ARG A 1 91 ? 14.599 -6.531 4.866 1.00 92.94 91 ARG A N 1
ATOM 723 C CA . ARG A 1 91 ? 14.657 -6.713 6.321 1.00 92.94 91 ARG A CA 1
ATOM 724 C C . ARG A 1 91 ? 14.176 -5.467 7.048 1.00 92.94 91 ARG A C 1
ATOM 726 O O . ARG A 1 91 ? 13.283 -5.546 7.884 1.00 92.94 91 ARG A O 1
ATOM 733 N N . ARG A 1 92 ? 14.721 -4.303 6.687 1.00 94.25 92 ARG A N 1
ATOM 734 C CA . ARG A 1 92 ? 14.389 -3.043 7.354 1.00 94.25 92 ARG A CA 1
ATOM 735 C C . ARG A 1 92 ? 12.929 -2.648 7.147 1.00 94.25 92 ARG A C 1
ATOM 737 O O . ARG A 1 92 ? 12.261 -2.223 8.084 1.00 94.25 92 ARG A O 1
ATOM 744 N N . SER A 1 93 ? 12.415 -2.841 5.933 1.00 91.31 93 SER A N 1
ATOM 745 C CA . SER A 1 93 ? 11.002 -2.612 5.618 1.00 91.31 93 SER A CA 1
ATOM 746 C C . SER A 1 93 ? 10.087 -3.532 6.431 1.00 91.31 93 SER A C 1
ATOM 748 O O . SER A 1 93 ? 9.075 -3.076 6.960 1.00 91.31 93 SER A O 1
ATOM 750 N N . TYR A 1 94 ? 10.458 -4.810 6.561 1.00 91.38 94 TYR A N 1
ATOM 751 C CA . TYR A 1 94 ? 9.732 -5.800 7.355 1.00 91.38 94 TYR A CA 1
ATOM 752 C C . TYR A 1 94 ? 9.721 -5.439 8.847 1.00 91.38 94 TYR A C 1
ATOM 754 O O . TYR A 1 94 ? 8.660 -5.435 9.465 1.00 91.38 94 TYR A O 1
ATOM 762 N N . GLU A 1 95 ? 10.873 -5.074 9.415 1.00 93.75 95 GLU A N 1
ATOM 763 C CA . GLU A 1 95 ? 10.989 -4.637 10.811 1.00 93.75 95 GLU A CA 1
ATOM 764 C C . GLU A 1 95 ? 10.131 -3.405 11.089 1.00 93.75 95 GLU A C 1
ATOM 766 O O . GLU A 1 95 ? 9.343 -3.386 12.030 1.00 93.75 95 GLU A O 1
ATOM 771 N N . LEU A 1 96 ? 10.240 -2.354 10.277 1.00 92.00 96 LEU A N 1
ATOM 772 C CA . LEU A 1 96 ? 9.441 -1.148 10.498 1.00 92.00 96 LEU A CA 1
ATOM 773 C C . LEU A 1 96 ? 7.943 -1.471 10.401 1.00 92.00 96 LEU A C 1
ATOM 775 O O . LEU A 1 96 ? 7.144 -1.010 11.221 1.00 92.00 96 LEU A O 1
ATOM 779 N N . ARG A 1 97 ? 7.559 -2.346 9.468 1.00 89.94 97 ARG A N 1
ATOM 780 C CA . ARG A 1 97 ? 6.175 -2.801 9.367 1.00 89.94 97 ARG A CA 1
ATOM 781 C C . ARG A 1 97 ? 5.728 -3.605 10.590 1.00 89.94 97 ARG A C 1
ATOM 783 O O . ARG A 1 97 ? 4.614 -3.384 11.062 1.00 89.94 97 ARG A O 1
ATOM 790 N N . SER A 1 98 ? 6.581 -4.466 11.149 1.00 86.81 98 SER A N 1
ATOM 791 C CA . SER A 1 98 ? 6.270 -5.249 12.355 1.00 86.81 98 SER A CA 1
ATOM 792 C C . SER A 1 98 ? 6.051 -4.393 13.598 1.00 86.81 98 SER A C 1
ATOM 794 O O . SER A 1 98 ? 5.340 -4.808 14.508 1.00 86.81 98 SER A O 1
ATOM 796 N N . HIS A 1 99 ? 6.605 -3.180 13.619 1.00 89.50 99 HIS A N 1
ATOM 797 C CA . HIS A 1 99 ? 6.353 -2.183 14.662 1.00 89.50 99 HIS A CA 1
ATOM 798 C C . HIS A 1 99 ? 5.079 -1.352 14.418 1.00 89.50 99 HIS A C 1
ATOM 800 O O . HIS A 1 99 ? 4.787 -0.429 15.174 1.00 89.50 99 HIS A O 1
ATOM 806 N N . GLY A 1 100 ? 4.295 -1.679 13.386 1.00 86.12 100 GLY A N 1
ATOM 807 C CA . GLY A 1 100 ? 3.007 -1.047 13.103 1.00 86.12 100 GLY A CA 1
ATOM 808 C C . GLY A 1 100 ? 3.084 0.217 12.246 1.00 86.12 100 GLY A C 1
ATOM 809 O O . GLY A 1 100 ? 2.051 0.850 12.030 1.00 86.12 100 GLY A O 1
ATOM 810 N N . HIS A 1 101 ? 4.258 0.575 11.716 1.00 85.69 101 HIS A N 1
ATOM 811 C CA . HIS A 1 101 ? 4.386 1.717 10.809 1.00 85.69 101 HIS A CA 1
ATOM 812 C C . HIS A 1 101 ? 3.600 1.490 9.514 1.00 85.69 101 HIS A C 1
ATOM 814 O O . HIS A 1 101 ? 3.524 0.364 9.004 1.00 85.69 101 HIS A O 1
ATOM 820 N N . LYS A 1 102 ? 3.002 2.561 8.981 1.00 84.44 102 LYS A N 1
ATOM 821 C CA . LYS A 1 102 ? 2.358 2.541 7.663 1.00 84.44 102 LYS A CA 1
ATOM 822 C C . LYS A 1 102 ? 3.412 2.558 6.560 1.00 84.44 102 LYS A C 1
ATOM 824 O O . LYS A 1 102 ? 4.537 2.995 6.789 1.00 84.44 102 LYS A O 1
ATOM 829 N N . TRP A 1 103 ? 3.074 2.100 5.357 1.00 81.75 103 TRP A N 1
ATOM 830 C CA . TRP A 1 103 ? 4.055 1.977 4.273 1.00 81.75 103 TRP A CA 1
ATOM 831 C C . TRP A 1 103 ? 4.643 3.321 3.825 1.00 81.75 103 TRP A C 1
ATOM 833 O O . TRP A 1 103 ? 5.794 3.373 3.386 1.00 81.75 103 TRP A O 1
ATOM 843 N N . GLU A 1 104 ? 3.900 4.411 3.990 1.00 77.25 104 GLU A N 1
ATOM 844 C CA . GLU A 1 104 ? 4.356 5.780 3.754 1.00 77.25 104 GLU A CA 1
ATOM 845 C C . GLU A 1 104 ? 5.447 6.174 4.753 1.00 77.25 104 GLU A C 1
ATOM 847 O O . GLU A 1 104 ? 6.496 6.682 4.345 1.00 77.25 104 GLU A O 1
ATOM 852 N N . ASP A 1 105 ? 5.225 5.879 6.038 1.00 84.31 105 ASP A N 1
ATOM 853 C CA . ASP A 1 105 ? 6.177 6.136 7.121 1.00 84.31 105 ASP A CA 1
ATOM 854 C C . ASP A 1 105 ? 7.429 5.279 6.939 1.00 84.31 105 ASP A C 1
ATOM 856 O O . ASP A 1 105 ? 8.544 5.794 6.993 1.00 84.31 105 ASP A O 1
ATOM 860 N N . VAL A 1 106 ? 7.253 3.989 6.628 1.00 85.88 106 VAL A N 1
ATOM 861 C CA . VAL A 1 106 ? 8.357 3.073 6.309 1.00 85.88 106 VAL A CA 1
ATOM 862 C C . VAL A 1 106 ? 9.186 3.634 5.153 1.00 85.88 106 VAL A C 1
ATOM 864 O O . VAL A 1 106 ? 10.407 3.725 5.249 1.00 85.88 106 VAL A O 1
ATOM 867 N N . ALA A 1 107 ? 8.548 4.067 4.063 1.00 83.88 107 ALA A N 1
ATOM 868 C CA . ALA A 1 107 ? 9.258 4.635 2.924 1.00 83.88 107 ALA A CA 1
ATOM 869 C C . ALA A 1 107 ? 9.972 5.952 3.262 1.00 83.88 107 ALA A C 1
ATOM 871 O O . ALA A 1 107 ? 11.066 6.195 2.754 1.00 83.88 107 ALA A O 1
ATOM 872 N N . ALA A 1 108 ? 9.376 6.804 4.099 1.00 85.69 108 ALA A N 1
ATOM 873 C CA . ALA A 1 108 ? 10.005 8.038 4.561 1.00 85.69 108 ALA A CA 1
ATOM 874 C C . ALA A 1 108 ? 11.242 7.756 5.425 1.00 85.69 108 ALA A C 1
ATOM 876 O O . ALA A 1 108 ? 12.303 8.323 5.164 1.00 85.69 108 ALA A O 1
ATOM 877 N N . MET A 1 109 ? 11.134 6.828 6.377 1.00 93.50 109 MET A N 1
ATOM 878 C CA . MET A 1 109 ? 12.241 6.391 7.231 1.00 93.50 109 MET A CA 1
ATOM 879 C C . MET A 1 109 ? 13.371 5.773 6.406 1.00 93.50 109 MET A C 1
ATOM 881 O O . MET A 1 109 ? 14.529 6.130 6.586 1.00 93.50 109 MET A O 1
ATOM 885 N N . LEU A 1 110 ? 13.044 4.929 5.425 1.00 90.56 110 LEU A N 1
ATOM 886 C CA . LEU A 1 110 ? 14.041 4.340 4.530 1.00 90.56 110 LEU A CA 1
ATOM 887 C C . LEU A 1 110 ? 14.731 5.374 3.637 1.00 90.56 110 LEU A C 1
ATOM 889 O O . LEU A 1 110 ? 15.895 5.189 3.312 1.00 90.56 110 LEU A O 1
ATOM 893 N N . ARG A 1 111 ? 14.057 6.457 3.232 1.00 91.12 111 ARG A N 1
ATOM 894 C CA . ARG A 1 111 ? 14.718 7.561 2.511 1.00 91.12 111 ARG A CA 1
ATOM 895 C C . ARG A 1 111 ? 15.661 8.350 3.414 1.00 91.12 111 ARG A C 1
ATOM 897 O O . ARG A 1 111 ? 16.669 8.850 2.933 1.00 91.12 111 ARG A O 1
ATOM 904 N N . GLN A 1 112 ? 15.337 8.477 4.698 1.00 90.69 112 GLN A N 1
ATOM 905 C CA . GLN A 1 112 ? 16.222 9.121 5.663 1.00 90.69 112 GLN A CA 1
ATOM 906 C C . GLN A 1 112 ? 17.449 8.249 5.964 1.00 90.69 112 GLN A C 1
ATOM 908 O O . GLN A 1 112 ? 18.559 8.763 6.049 1.00 90.69 112 GLN A O 1
ATOM 913 N N . GLU A 1 113 ? 17.247 6.939 6.104 1.00 90.44 113 GLU A N 1
ATOM 914 C CA . GLU A 1 113 ? 18.296 5.963 6.412 1.00 90.44 113 GLU A CA 1
ATOM 915 C C . GLU A 1 113 ? 19.171 5.641 5.185 1.00 90.44 113 GLU A C 1
ATOM 917 O O . GLU A 1 113 ? 20.379 5.460 5.310 1.00 90.44 113 GLU A O 1
ATOM 922 N N . PHE A 1 114 ? 18.580 5.645 3.985 1.00 86.69 114 PHE A N 1
ATOM 923 C CA . PHE A 1 114 ? 19.237 5.334 2.712 1.00 86.69 114 PHE A CA 1
ATOM 924 C C . PHE A 1 114 ? 18.930 6.409 1.648 1.00 86.69 114 PHE A C 1
ATOM 926 O O . PHE A 1 114 ? 18.173 6.151 0.706 1.00 86.69 114 PHE A O 1
ATOM 933 N N . PRO A 1 115 ? 19.512 7.618 1.755 1.00 83.38 115 PRO A N 1
ATOM 934 C CA . PRO A 1 115 ? 19.160 8.763 0.904 1.00 83.38 115 PRO A CA 1
ATOM 935 C C . PRO A 1 115 ? 19.463 8.554 -0.584 1.00 83.38 115 PRO A C 1
ATOM 937 O O . PRO A 1 115 ? 18.749 9.077 -1.440 1.00 83.38 115 PRO A O 1
ATOM 940 N N . ASP A 1 116 ? 20.459 7.729 -0.910 1.00 80.94 116 ASP A N 1
ATOM 941 C CA . ASP A 1 116 ? 20.808 7.394 -2.297 1.00 80.94 116 ASP A CA 1
ATOM 942 C C . ASP A 1 116 ? 19.798 6.438 -2.958 1.00 80.94 116 ASP A C 1
ATOM 944 O O . ASP A 1 116 ? 19.866 6.158 -4.160 1.00 80.94 116 ASP A O 1
ATOM 948 N N . ARG A 1 117 ? 18.833 5.914 -2.191 1.00 75.62 117 ARG A N 1
ATOM 949 C CA . ARG A 1 117 ? 17.802 5.004 -2.686 1.00 75.62 117 ARG A CA 1
ATOM 950 C C . ARG A 1 117 ? 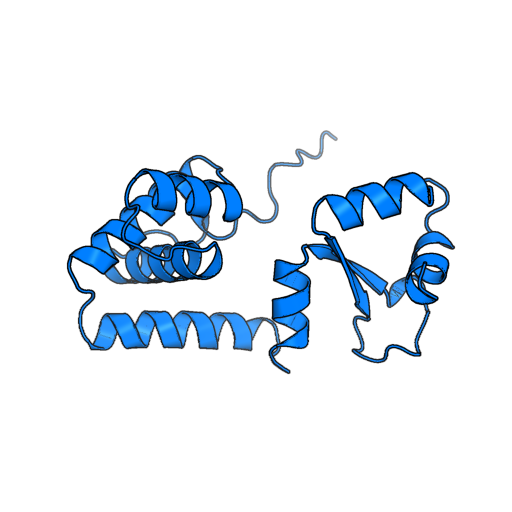16.509 5.762 -2.939 1.00 75.62 117 ARG A C 1
ATOM 952 O O . ARG A 1 117 ? 15.911 6.371 -2.055 1.00 75.62 117 ARG A O 1
ATOM 959 N N . LYS A 1 118 ? 16.004 5.637 -4.167 1.00 76.75 118 LYS A N 1
ATOM 960 C CA . LYS A 1 118 ? 14.653 6.084 -4.526 1.00 76.75 118 LYS A CA 1
ATOM 961 C C . LYS A 1 118 ? 13.617 5.117 -3.949 1.00 76.75 118 LYS A C 1
ATOM 963 O O . LYS A 1 118 ? 13.046 4.302 -4.670 1.00 76.75 118 LYS A O 1
ATOM 968 N N . THR A 1 119 ? 13.399 5.199 -2.641 1.00 77.88 119 THR A N 1
ATOM 969 C CA . THR A 1 119 ? 12.453 4.346 -1.919 1.00 77.88 119 THR A CA 1
ATOM 970 C C . THR A 1 119 ? 11.083 5.014 -1.846 1.00 77.88 119 THR A C 1
ATOM 972 O O . THR A 1 119 ? 10.944 6.168 -1.434 1.00 77.88 119 THR A O 1
ATOM 975 N N . ASN A 1 120 ? 10.051 4.277 -2.244 1.00 73.88 120 ASN A N 1
ATOM 976 C CA . ASN A 1 120 ? 8.645 4.631 -2.068 1.00 73.88 120 ASN A CA 1
ATOM 977 C C . ASN A 1 120 ? 7.907 3.468 -1.378 1.00 73.88 120 ASN A C 1
ATOM 979 O O . ASN A 1 120 ? 8.496 2.406 -1.172 1.00 73.88 120 ASN A O 1
ATOM 983 N N . ALA A 1 121 ? 6.637 3.666 -1.018 1.00 68.69 121 ALA A N 1
ATOM 984 C CA . ALA A 1 121 ? 5.83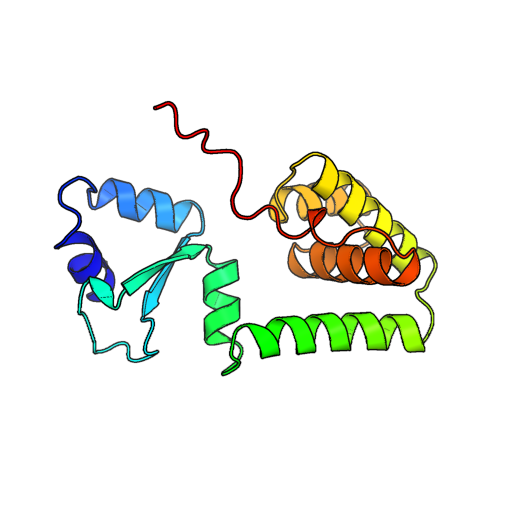9 2.665 -0.306 1.00 68.69 121 ALA A CA 1
ATOM 985 C C . ALA A 1 121 ? 5.803 1.307 -1.034 1.00 68.69 121 ALA A C 1
ATOM 987 O O . ALA A 1 121 ? 5.999 0.266 -0.413 1.00 68.69 121 ALA A O 1
ATOM 988 N N . SER A 1 122 ? 5.671 1.313 -2.365 1.00 64.50 122 SER A N 1
ATOM 989 C CA . SER A 1 122 ? 5.670 0.094 -3.186 1.00 64.50 122 SER A CA 1
ATOM 990 C C . SER A 1 122 ? 7.018 -0.642 -3.154 1.00 64.50 122 SER A C 1
ATOM 992 O O . SER A 1 122 ? 7.069 -1.872 -3.054 1.00 64.50 122 SER A O 1
ATOM 994 N N . VAL A 1 123 ? 8.131 0.097 -3.190 1.00 74.19 123 VAL A N 1
ATOM 995 C CA . VAL A 1 123 ? 9.484 -0.469 -3.072 1.00 74.19 123 VAL A CA 1
ATOM 996 C C . VAL A 1 123 ? 9.709 -1.056 -1.678 1.00 74.19 123 VAL A C 1
ATOM 998 O O . VAL A 1 123 ? 10.235 -2.162 -1.579 1.00 74.19 123 VAL A O 1
ATOM 1001 N N . ALA A 1 124 ? 9.283 -0.365 -0.618 1.00 79.44 124 ALA A N 1
ATOM 1002 C CA . ALA A 1 124 ? 9.380 -0.862 0.754 1.00 79.44 124 ALA A CA 1
ATOM 1003 C C . ALA A 1 124 ? 8.576 -2.160 0.937 1.00 79.44 124 ALA A C 1
ATOM 1005 O O . ALA A 1 124 ? 9.116 -3.179 1.362 1.00 79.44 124 ALA A O 1
ATOM 1006 N N . TYR A 1 125 ? 7.314 -2.156 0.509 1.00 76.81 125 TYR A N 1
ATOM 1007 C CA . TYR A 1 125 ? 6.423 -3.311 0.576 1.00 76.81 125 TYR A CA 1
ATOM 1008 C C . TYR A 1 125 ? 6.950 -4.518 -0.218 1.00 76.81 125 TYR A C 1
ATOM 1010 O O . TYR A 1 125 ? 7.077 -5.616 0.323 1.00 76.81 125 TYR A O 1
ATOM 1018 N N . SER A 1 126 ? 7.322 -4.326 -1.488 1.00 75.00 126 SER A N 1
ATOM 1019 C CA . SER A 1 126 ? 7.833 -5.421 -2.327 1.00 75.00 126 SER A CA 1
ATOM 1020 C C . SER A 1 126 ? 9.172 -5.974 -1.832 1.00 75.00 126 SER A C 1
ATOM 1022 O O . SER A 1 126 ? 9.434 -7.168 -1.981 1.00 75.00 126 SER A O 1
ATOM 1024 N N . SER A 1 127 ? 10.009 -5.135 -1.213 1.00 83.19 127 SER A N 1
ATOM 1025 C CA . SER A 1 127 ? 11.254 -5.579 -0.581 1.00 83.19 127 SER A CA 1
ATOM 1026 C C . SER A 1 127 ? 10.974 -6.366 0.701 1.00 83.19 127 SER A C 1
ATOM 1028 O O . SER A 1 127 ? 11.595 -7.407 0.904 1.00 83.19 127 SER A O 1
ATOM 1030 N N . ALA A 1 128 ? 10.025 -5.920 1.533 1.00 85.06 128 ALA A N 1
ATOM 1031 C CA . ALA A 1 128 ? 9.606 -6.629 2.744 1.00 85.06 128 ALA A CA 1
ATOM 1032 C C . ALA A 1 128 ? 9.021 -8.012 2.430 1.00 85.06 128 ALA A C 1
ATOM 1034 O O . ALA A 1 128 ? 9.360 -8.986 3.097 1.00 85.06 128 ALA A O 1
ATOM 1035 N N . TRP A 1 129 ? 8.193 -8.110 1.385 1.00 81.94 129 TRP A N 1
ATOM 1036 C CA . TRP A 1 129 ? 7.658 -9.387 0.911 1.00 81.94 129 TRP A CA 1
ATOM 1037 C C . TRP A 1 129 ? 8.777 -10.317 0.440 1.00 81.94 129 TRP A C 1
ATOM 1039 O O . TRP A 1 129 ? 8.842 -11.468 0.857 1.00 81.94 129 TRP A O 1
ATOM 1049 N N . ALA A 1 130 ? 9.681 -9.829 -0.415 1.00 80.44 130 ALA A N 1
ATOM 1050 C CA . ALA A 1 130 ? 10.777 -10.650 -0.926 1.00 80.44 130 ALA A CA 1
ATOM 1051 C C . ALA A 1 130 ? 11.691 -11.167 0.196 1.00 80.44 130 ALA A C 1
ATOM 1053 O O . ALA A 1 130 ? 12.129 -12.309 0.136 1.00 80.44 130 ALA A O 1
ATOM 1054 N N . TYR A 1 131 ? 11.941 -10.345 1.218 1.00 86.88 131 TYR A N 1
ATOM 1055 C CA . TYR A 1 131 ? 12.645 -10.758 2.429 1.00 86.88 131 TYR A CA 1
ATOM 1056 C C . TYR A 1 131 ? 11.878 -11.830 3.211 1.00 86.88 131 TYR A C 1
ATOM 1058 O O . TYR A 1 131 ? 12.479 -12.818 3.621 1.00 86.88 131 TYR A O 1
ATOM 1066 N N . ALA A 1 132 ? 10.564 -11.662 3.392 1.00 82.19 132 ALA A N 1
ATOM 1067 C CA . ALA A 1 132 ? 9.748 -12.618 4.132 1.00 82.19 132 ALA A CA 1
ATOM 1068 C C . ALA A 1 132 ? 9.768 -14.018 3.500 1.00 82.19 132 ALA A C 1
ATOM 1070 O O . ALA A 1 132 ? 9.932 -15.011 4.200 1.00 82.19 132 ALA A O 1
ATOM 1071 N N . GLU A 1 133 ? 9.693 -14.077 2.173 1.00 81.06 133 GLU A N 1
ATOM 1072 C CA . GLU A 1 133 ? 9.808 -15.315 1.400 1.00 81.06 133 GLU A CA 1
ATOM 1073 C C . GLU A 1 133 ? 11.227 -15.920 1.440 1.00 81.06 133 GLU A C 1
ATOM 1075 O O . GLU A 1 133 ? 11.361 -17.133 1.575 1.00 81.06 133 GLU A O 1
ATOM 1080 N N . ASP A 1 134 ? 12.285 -15.100 1.340 1.00 80.12 134 ASP A N 1
ATOM 1081 C CA . ASP A 1 134 ? 13.693 -15.558 1.350 1.00 80.12 134 ASP A CA 1
ATOM 1082 C C . ASP A 1 134 ? 14.112 -16.131 2.709 1.00 80.12 134 ASP A C 1
ATOM 1084 O O . ASP A 1 134 ? 14.788 -17.155 2.773 1.00 80.12 134 ASP A O 1
ATOM 1088 N N . GLU A 1 135 ? 13.680 -15.496 3.797 1.00 83.31 135 GLU A N 1
ATOM 1089 C CA . GLU A 1 135 ? 14.009 -15.909 5.167 1.00 83.31 135 GLU A CA 1
ATOM 1090 C C . GLU A 1 135 ? 12.958 -16.852 5.778 1.00 83.31 135 GLU A C 1
ATOM 1092 O O . GLU A 1 135 ? 13.126 -17.324 6.903 1.00 83.31 135 GLU A O 1
ATOM 1097 N N . GLY A 1 136 ? 11.856 -17.122 5.068 1.00 82.75 136 GLY A N 1
ATOM 1098 C CA . GLY A 1 136 ? 10.760 -17.966 5.551 1.00 82.75 136 GLY A CA 1
ATOM 1099 C C . GLY A 1 136 ? 10.027 -17.400 6.774 1.00 82.75 136 GLY A C 1
ATOM 1100 O O . GLY A 1 136 ? 9.567 -18.166 7.623 1.00 82.75 136 GLY A O 1
ATOM 1101 N N . VAL A 1 137 ? 9.931 -16.072 6.897 1.00 84.69 137 VAL A N 1
ATOM 1102 C CA . VAL A 1 137 ? 9.211 -15.391 7.989 1.00 84.69 137 VAL A CA 1
ATOM 1103 C C . VAL A 1 137 ? 7.784 -15.002 7.576 1.00 84.69 137 VAL A C 1
ATOM 1105 O O . VAL A 1 137 ? 7.457 -14.926 6.395 1.00 84.69 137 VAL A O 1
ATOM 1108 N N . SER A 1 138 ? 6.901 -14.777 8.555 1.00 83.88 138 SER A N 1
ATOM 1109 C CA . SER A 1 138 ? 5.460 -14.590 8.308 1.00 83.88 138 SER A CA 1
ATOM 1110 C C . SER A 1 138 ? 5.132 -13.342 7.477 1.00 83.88 138 SER A C 1
ATOM 1112 O O . SER A 1 138 ? 5.494 -12.224 7.836 1.00 83.88 138 SER A O 1
ATOM 1114 N N . THR A 1 139 ? 4.340 -13.504 6.415 1.00 78.31 139 THR A N 1
ATOM 1115 C CA . THR A 1 139 ? 3.832 -12.393 5.592 1.00 78.31 139 THR A CA 1
ATOM 1116 C C . THR A 1 139 ? 2.607 -11.697 6.194 1.00 78.31 139 THR A C 1
ATOM 1118 O O . THR A 1 139 ? 2.245 -10.614 5.735 1.00 78.31 139 THR A O 1
ATOM 1121 N N . GLU A 1 140 ? 2.000 -12.230 7.263 1.00 77.19 140 GLU A N 1
ATOM 1122 C CA . GLU A 1 140 ? 0.837 -11.614 7.933 1.00 77.19 140 GLU A CA 1
ATOM 1123 C C . GLU A 1 140 ? 1.146 -10.207 8.463 1.00 77.19 140 GLU A C 1
ATOM 1125 O O . GLU A 1 140 ? 0.288 -9.326 8.484 1.00 77.19 140 GLU A O 1
ATOM 1130 N N . VAL A 1 141 ? 2.407 -9.972 8.828 1.00 75.62 141 VAL A N 1
ATOM 1131 C CA . VAL A 1 141 ? 2.915 -8.671 9.277 1.00 75.62 141 VAL A CA 1
ATOM 1132 C C . VAL A 1 141 ? 2.753 -7.594 8.200 1.00 75.62 141 VAL A C 1
ATOM 1134 O O . VAL A 1 141 ? 2.568 -6.417 8.506 1.00 75.62 141 VAL A O 1
ATOM 1137 N N . LEU A 1 142 ? 2.784 -7.987 6.926 1.00 74.69 142 LEU A N 1
ATOM 1138 C CA . LEU A 1 142 ? 2.657 -7.078 5.791 1.00 74.69 142 LEU A CA 1
ATOM 1139 C C . LEU A 1 142 ? 1.195 -6.642 5.574 1.00 74.69 142 LEU A C 1
ATOM 1141 O O . LEU A 1 142 ? 0.967 -5.536 5.070 1.00 74.69 142 LEU A O 1
ATOM 1145 N N . PHE A 1 143 ? 0.229 -7.444 6.053 1.00 67.62 143 PHE A N 1
ATOM 1146 C CA . PHE A 1 143 ? -1.223 -7.232 5.954 1.00 67.62 143 PHE A CA 1
ATOM 1147 C C . PHE A 1 143 ? -1.917 -7.350 7.314 1.00 67.62 143 PHE A C 1
ATOM 1149 O O . PHE A 1 143 ? -2.679 -8.291 7.554 1.00 67.62 143 PHE A O 1
ATOM 1156 N N . PRO A 1 144 ? -1.750 -6.373 8.213 1.00 58.12 144 PRO A N 1
ATOM 1157 C CA . PRO A 1 144 ? -2.554 -6.312 9.417 1.00 58.12 144 PRO A CA 1
ATOM 1158 C C . PRO A 1 144 ? -3.980 -5.888 9.040 1.00 58.12 144 PRO A C 1
ATOM 1160 O O . PRO A 1 144 ? -4.375 -4.741 9.229 1.00 58.12 144 PRO A O 1
ATOM 1163 N N . SER A 1 145 ? -4.778 -6.799 8.481 1.00 45.97 145 SER A N 1
ATOM 1164 C CA . SER A 1 145 ? -6.211 -6.591 8.309 1.00 45.97 145 SER A CA 1
ATOM 1165 C C . SER A 1 145 ? -6.996 -7.545 9.214 1.00 45.97 145 SER A C 1
ATOM 1167 O O . SER A 1 145 ? -6.929 -8.764 9.105 1.00 45.97 145 SER A O 1
ATOM 1169 N N . LYS A 1 146 ? -7.770 -6.920 10.115 1.00 44.59 146 LYS A N 1
ATOM 1170 C CA . LYS A 1 146 ? -8.895 -7.463 10.898 1.00 44.59 146 LYS A CA 1
ATOM 1171 C C . LYS A 1 146 ? -8.586 -8.447 12.045 1.00 44.59 146 LYS A C 1
ATOM 1173 O O . LYS A 1 146 ? -9.056 -9.577 12.017 1.00 44.59 146 LYS A O 1
ATOM 1178 N N . LYS A 1 147 ? -7.994 -7.964 13.152 1.00 38.72 147 LYS A N 1
ATOM 1179 C CA . LYS A 1 147 ? -8.425 -8.323 14.533 1.00 38.72 147 LYS A CA 1
ATOM 1180 C C . LYS A 1 147 ? -7.755 -7.461 15.619 1.00 38.72 147 LYS A C 1
ATOM 1182 O O . LYS A 1 147 ? -6.802 -7.866 16.266 1.00 38.72 147 LYS A O 1
ATOM 1187 N N . ALA A 1 148 ? -8.329 -6.287 15.873 1.00 32.84 148 ALA A N 1
ATOM 1188 C CA . ALA A 1 148 ? -8.287 -5.653 17.199 1.00 32.84 148 ALA A CA 1
ATOM 1189 C C . ALA A 1 148 ? -9.574 -4.863 17.523 1.00 32.84 148 ALA A C 1
ATOM 1191 O O . ALA A 1 148 ? -9.588 -4.041 18.431 1.00 32.84 148 ALA A O 1
ATOM 1192 N N . LEU A 1 149 ? -10.689 -5.136 16.832 1.00 32.94 149 LEU A N 1
ATOM 1193 C CA . LEU A 1 149 ? -12.014 -4.814 17.366 1.00 32.94 149 LEU A CA 1
ATOM 1194 C C . LEU A 1 149 ? -12.433 -5.984 18.258 1.00 32.94 149 LEU A C 1
ATOM 1196 O O . LEU A 1 149 ? -12.994 -6.976 17.794 1.00 32.94 149 LEU A O 1
ATOM 1200 N N . ARG A 1 150 ? -12.100 -5.884 19.551 1.00 28.48 150 ARG A N 1
ATOM 1201 C CA . ARG A 1 150 ? -12.785 -6.640 20.603 1.00 28.48 150 ARG A CA 1
ATOM 1202 C C . ARG A 1 150 ? -14.273 -6.313 20.484 1.00 28.48 150 ARG A C 1
ATOM 1204 O O . ARG A 1 150 ? -14.682 -5.200 20.798 1.00 28.48 150 ARG A O 1
ATOM 1211 N N . ILE A 1 151 ? -15.076 -7.278 20.048 1.00 31.73 151 ILE A N 1
ATOM 1212 C CA . ILE A 1 151 ? -16.502 -7.269 20.364 1.00 31.73 151 ILE A CA 1
ATOM 1213 C C . ILE A 1 151 ? -16.574 -7.519 21.870 1.00 31.73 151 ILE A C 1
ATOM 1215 O O . ILE A 1 151 ? -16.375 -8.642 22.328 1.00 31.73 151 ILE A O 1
ATOM 1219 N N . ILE A 1 152 ? -16.783 -6.449 22.633 1.00 38.66 152 ILE A N 1
ATOM 1220 C CA . ILE A 1 152 ? -17.331 -6.545 23.982 1.00 38.66 15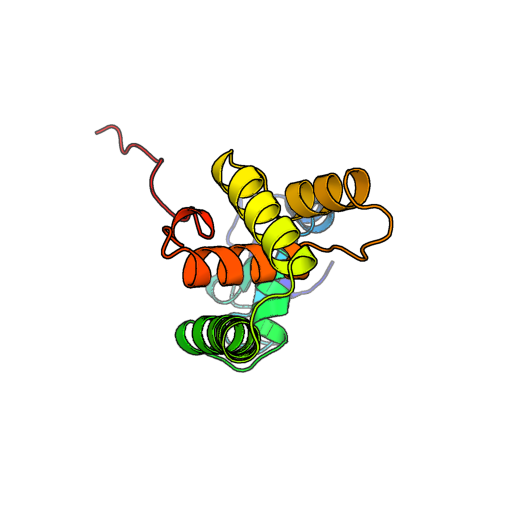2 ILE A CA 1
ATOM 1221 C C . ILE A 1 152 ? -18.801 -6.919 23.774 1.00 38.66 152 ILE A C 1
ATOM 1223 O O . ILE A 1 152 ? -19.546 -6.162 23.150 1.00 38.66 152 ILE A O 1
ATOM 1227 N N . ARG A 1 153 ? -19.170 -8.125 24.201 1.00 41.22 153 ARG A N 1
ATOM 1228 C CA . ARG A 1 153 ? -20.557 -8.478 24.501 1.00 41.22 153 ARG A CA 1
ATOM 1229 C C . ARG A 1 153 ? -20.760 -8.334 25.996 1.00 41.22 153 ARG A C 1
ATOM 1231 O O . ARG A 1 153 ? -19.799 -8.672 26.724 1.00 41.22 153 ARG A O 1
#

Foldseek 3Di:
DDPLLVLLCPVVVVADPVNVVVLVVVQKDKDQCVNDPVPSHNVRIDIGHNVVVCLVVVDPDDPVRSCVVLVVVLVVCVVVDPDPVLLVLLVQLLVCLLVVDQLQRSQVVCCVVPVVDPGHSSSSLSSVVSNCVNVVHDCVSSPPPDPDPPPDD

Secondary structure (DSSP, 8-state):
--HHHHHHHHT-TT--HHHHHHHHHTTEEEEETTS-TT---TTSEEEEEHHHHHHHHS----HHHHHHHHHHHHHHHHTT---HHHHHHHHHHHHHHHTT--HHHHHHHHHHH-TTS---HHHHHHHHHHHHHHHT--GGGG---S-------

Mean predicted aligned error: 14.51 Å

Solvent-accessible surface area (backbone atoms only — not comparable to full-atom values): 8817 Å² total; per-residue (Å²): 136,58,73,61,57,56,28,42,41,71,80,33,85,92,52,53,74,69,55,52,50,52,40,44,75,73,44,31,43,80,41,44,77,82,72,43,89,83,58,55,49,42,88,38,41,46,84,34,45,43,68,60,46,48,57,60,72,74,38,103,53,58,78,73,47,50,53,49,50,53,48,48,54,26,52,54,40,55,78,70,54,66,51,70,70,49,46,53,48,2,48,51,32,39,53,42,31,66,74,68,47,51,53,65,56,41,13,51,51,46,29,70,77,36,67,92,45,94,53,38,38,68,55,30,51,50,26,17,51,33,33,23,65,74,72,70,45,78,63,60,57,81,56,87,74,89,85,83,79,75,81,82,127